Protein AF-A0A6L3NCR6-F1 (afdb_monomer_lite)

Sequence (55 aa):
PRTPVLVPGIVPKLGATPGRIERPAPALGADTDAVLESIGIDAATRDDWRSRGVI

Secondary structure (DSSP, 8-state):
-PPP---PPPSS--SSS-----SPPPPTTTTHHHHHHHTT--HHHHHHHHHTT--

Radius of gyration: 17.29 Å; chains: 1; bounding box: 39×30×40 Å

Structure (mmCIF, N/CA/C/O backbone):
data_AF-A0A6L3NCR6-F1
#
_entry.id   AF-A0A6L3NCR6-F1
#
loop_
_atom_site.group_PDB
_atom_site.id
_atom_site.type_symbol
_atom_site.label_atom_id
_atom_site.label_alt_id
_atom_site.label_comp_id
_atom_site.label_asym_id
_atom_site.label_entity_id
_atom_site.label_seq_id
_atom_site.pdbx_PDB_ins_code
_atom_site.Cartn_x
_atom_site.Cartn_y
_atom_site.Cartn_z
_atom_site.occupancy
_atom_site.B_iso_or_equiv
_atom_site.auth_seq_id
_atom_site.auth_comp_id
_atom_site.auth_asym_id
_atom_site.auth_atom_id
_atom_site.pdbx_PDB_model_num
ATOM 1 N N . PRO A 1 1 ? 3.013 20.925 0.742 1.00 57.97 1 PRO A N 1
ATOM 2 C CA . PRO A 1 1 ? 3.782 20.415 -0.421 1.00 57.97 1 PRO A CA 1
ATOM 3 C C . PRO A 1 1 ? 4.729 19.270 -0.012 1.00 57.97 1 PRO A C 1
ATOM 5 O O . PRO A 1 1 ? 5.479 19.431 0.944 1.00 57.97 1 PRO A O 1
ATOM 8 N N . ARG A 1 2 ? 4.669 18.104 -0.677 1.00 71.19 2 ARG A N 1
ATOM 9 C CA . ARG A 1 2 ? 5.641 17.018 -0.436 1.00 71.19 2 ARG A CA 1
ATOM 10 C C . ARG A 1 2 ? 7.012 17.444 -0.970 1.00 71.19 2 ARG A C 1
ATOM 12 O O . ARG A 1 2 ? 7.105 17.838 -2.130 1.00 71.19 2 ARG A O 1
ATOM 19 N N . THR A 1 3 ? 8.051 17.363 -0.142 1.00 81.50 3 THR A N 1
ATOM 20 C CA . THR A 1 3 ? 9.434 17.623 -0.564 1.00 81.50 3 THR A CA 1
ATOM 21 C C . THR A 1 3 ? 9.902 16.493 -1.489 1.00 81.50 3 THR A C 1
ATOM 23 O O . THR A 1 3 ? 9.791 15.329 -1.095 1.00 81.50 3 THR A O 1
ATOM 26 N N . PRO A 1 4 ? 10.394 16.782 -2.707 1.00 83.81 4 PRO A N 1
ATOM 27 C CA . PRO A 1 4 ? 10.938 15.752 -3.584 1.00 83.81 4 PRO A CA 1
ATOM 28 C C . PRO A 1 4 ? 12.190 15.127 -2.958 1.00 83.81 4 PRO A C 1
ATOM 30 O O . PRO A 1 4 ? 13.031 15.828 -2.397 1.00 83.81 4 PRO A O 1
ATOM 33 N N . VAL A 1 5 ? 12.304 13.802 -3.059 1.00 89.38 5 VAL A N 1
ATOM 34 C CA . VAL A 1 5 ? 13.444 13.031 -2.547 1.00 89.38 5 VAL A CA 1
ATOM 35 C C . VAL A 1 5 ? 14.228 12.422 -3.702 1.00 89.38 5 VAL A C 1
ATOM 37 O O . VAL A 1 5 ? 13.646 11.975 -4.691 1.00 89.38 5 VAL A O 1
ATOM 40 N N . LEU A 1 6 ? 15.553 12.395 -3.571 1.00 93.12 6 LEU A N 1
ATOM 41 C CA . LEU A 1 6 ? 16.427 11.656 -4.476 1.00 93.12 6 LEU A CA 1
ATOM 42 C C . LEU A 1 6 ? 16.577 10.231 -3.953 1.00 93.12 6 LEU A C 1
ATOM 44 O O . LEU A 1 6 ? 16.869 10.025 -2.776 1.00 93.12 6 LEU A O 1
ATOM 48 N N . VAL A 1 7 ? 16.388 9.253 -4.833 1.00 92.25 7 VAL A N 1
ATOM 49 C CA . VAL A 1 7 ? 16.544 7.832 -4.514 1.00 92.25 7 VAL A CA 1
ATOM 50 C C . VAL A 1 7 ? 17.438 7.163 -5.554 1.00 92.25 7 VAL A C 1
ATOM 52 O O . VAL A 1 7 ? 17.447 7.591 -6.714 1.00 92.25 7 VAL A O 1
ATOM 55 N N . PRO A 1 8 ? 18.195 6.118 -5.178 1.00 93.94 8 PRO A N 1
ATOM 56 C CA . PRO A 1 8 ? 18.926 5.318 -6.147 1.00 93.94 8 PRO A CA 1
ATOM 57 C C . PRO A 1 8 ? 17.995 4.745 -7.221 1.00 93.94 8 PRO A C 1
ATOM 59 O O . PRO A 1 8 ? 16.834 4.421 -6.965 1.00 93.94 8 PRO A O 1
ATOM 62 N N . GLY A 1 9 ? 18.516 4.594 -8.438 1.00 93.44 9 GLY A N 1
ATOM 63 C CA . GLY A 1 9 ? 17.776 3.943 -9.514 1.00 93.44 9 GLY A CA 1
ATOM 64 C C . GLY A 1 9 ? 17.594 2.441 -9.264 1.00 93.44 9 GLY A C 1
ATOM 65 O O . GLY A 1 9 ? 18.448 1.793 -8.669 1.00 93.44 9 GLY A O 1
ATOM 66 N N . ILE A 1 10 ? 16.507 1.869 -9.791 1.00 95.38 10 ILE A N 1
ATOM 67 C CA . ILE A 1 10 ? 16.203 0.429 -9.679 1.00 95.38 10 ILE A CA 1
ATOM 68 C C . ILE A 1 10 ? 17.255 -0.402 -10.424 1.00 95.38 10 ILE A C 1
ATOM 70 O O . ILE A 1 10 ? 17.500 -0.138 -11.602 1.00 95.38 10 ILE A O 1
ATOM 74 N N . VAL A 1 11 ? 17.856 -1.397 -9.768 1.00 96.56 11 VAL A N 1
ATOM 75 C CA . VAL A 1 11 ? 18.891 -2.278 -10.339 1.00 96.56 11 VAL A CA 1
ATOM 76 C C . VAL A 1 11 ? 18.648 -3.752 -9.968 1.00 96.56 11 VAL A C 1
ATOM 78 O O . VAL A 1 11 ? 18.120 -3.998 -8.884 1.00 96.56 11 VAL A O 1
ATOM 81 N N . PRO A 1 12 ? 19.029 -4.727 -10.829 1.00 94.94 12 PRO A N 1
ATOM 82 C CA . PRO A 1 12 ? 19.672 -4.575 -12.145 1.00 94.94 12 PRO A CA 1
ATOM 83 C C . PRO A 1 12 ? 18.727 -4.016 -13.226 1.00 94.94 12 PRO A C 1
ATOM 85 O O . PRO A 1 12 ? 17.511 -3.965 -13.052 1.00 94.94 12 PRO A O 1
ATOM 88 N N . LYS A 1 13 ? 19.288 -3.561 -14.354 1.00 96.19 13 LYS A N 1
ATOM 89 C CA . LYS A 1 13 ? 18.510 -3.034 -15.486 1.00 96.19 13 LYS A CA 1
ATOM 90 C C . LYS A 1 13 ? 18.121 -4.167 -16.430 1.00 96.19 13 LYS A C 1
ATOM 92 O O . LYS A 1 13 ? 18.975 -4.732 -17.105 1.00 96.19 13 LYS A O 1
ATOM 97 N N . LEU A 1 14 ? 16.831 -4.485 -16.471 1.00 97.56 14 LEU A N 1
ATOM 98 C CA . LEU A 1 14 ? 16.279 -5.476 -17.393 1.00 97.56 14 LEU A CA 1
ATOM 99 C C . LEU A 1 14 ? 15.984 -4.823 -18.747 1.00 97.56 14 LEU A C 1
ATOM 101 O O . LEU A 1 14 ? 15.455 -3.715 -18.784 1.00 97.56 14 LEU A O 1
ATOM 105 N N . GLY A 1 15 ? 16.305 -5.507 -19.848 1.00 97.56 15 GLY A N 1
ATOM 106 C CA . GLY A 1 15 ? 16.055 -4.995 -21.201 1.00 97.56 15 GLY A CA 1
ATOM 107 C C . GLY A 1 15 ? 14.575 -5.018 -21.596 1.00 97.56 15 GLY A C 1
ATOM 108 O O . GLY A 1 15 ? 14.059 -4.023 -22.092 1.00 97.56 15 GLY A O 1
ATOM 109 N N . ALA A 1 16 ? 13.882 -6.136 -21.348 1.00 97.88 16 ALA A N 1
ATOM 110 C CA . ALA A 1 16 ? 12.480 -6.313 -21.745 1.00 97.88 16 ALA A CA 1
ATOM 111 C C . ALA A 1 16 ? 11.4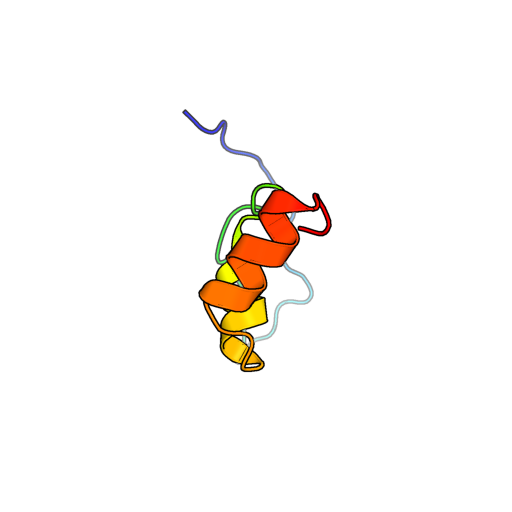80 -5.721 -20.736 1.00 97.88 16 ALA A C 1
ATOM 113 O O . ALA A 1 16 ? 10.452 -5.178 -21.129 1.00 97.88 16 ALA A O 1
ATOM 114 N N . THR A 1 17 ? 11.784 -5.799 -19.437 1.00 96.81 17 THR A N 1
ATOM 115 C CA . THR A 1 17 ? 10.894 -5.360 -18.348 1.00 96.81 17 THR A CA 1
ATOM 116 C C . THR A 1 17 ? 11.608 -4.433 -17.351 1.00 96.81 17 THR A C 1
ATOM 118 O O . THR A 1 17 ? 11.797 -4.796 -16.188 1.00 96.81 17 THR A O 1
ATOM 121 N N . PRO A 1 18 ? 12.050 -3.225 -17.763 1.00 96.81 18 PRO A N 1
ATOM 122 C CA . PRO A 1 18 ? 12.706 -2.296 -16.846 1.00 96.81 18 PRO A CA 1
ATOM 123 C C . PRO A 1 18 ? 11.793 -1.925 -15.667 1.00 96.81 18 PRO A C 1
ATOM 125 O O . PRO A 1 18 ? 10.673 -1.454 -15.871 1.00 96.81 18 PRO A O 1
ATOM 128 N N . GLY A 1 19 ? 12.281 -2.084 -14.434 1.00 95.88 19 GLY A N 1
ATOM 129 C CA . GLY A 1 19 ? 11.550 -1.660 -13.237 1.00 95.88 19 GLY A CA 1
ATOM 130 C C . GLY A 1 19 ? 11.363 -0.138 -13.164 1.00 95.88 19 GLY A C 1
ATOM 131 O O . GLY A 1 19 ? 12.192 0.628 -13.669 1.00 95.88 19 GLY A O 1
ATOM 132 N N . ARG A 1 20 ? 10.281 0.310 -12.513 1.00 94.56 20 ARG A N 1
ATOM 133 C CA . ARG A 1 20 ? 9.917 1.729 -12.350 1.00 94.56 20 ARG A CA 1
ATOM 134 C C . ARG A 1 20 ? 9.545 2.050 -10.904 1.00 94.56 20 ARG A C 1
ATOM 136 O O . ARG A 1 20 ? 9.043 1.197 -10.183 1.00 94.56 20 ARG A O 1
ATOM 143 N N . ILE A 1 21 ? 9.797 3.293 -10.495 1.00 92.44 21 ILE A N 1
ATOM 144 C CA . ILE A 1 21 ? 9.243 3.854 -9.260 1.00 92.44 21 IL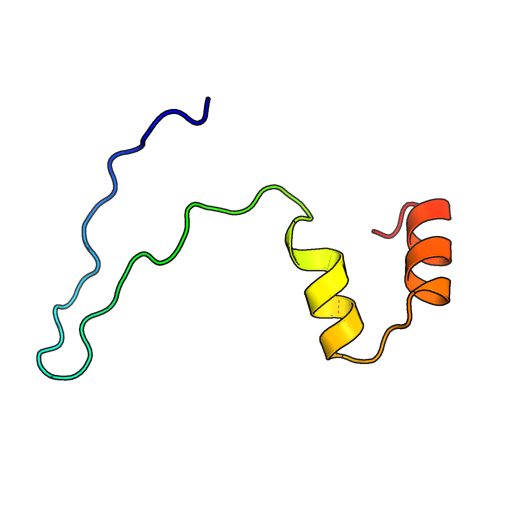E A CA 1
ATOM 145 C C . ILE A 1 21 ? 7.902 4.469 -9.647 1.00 92.44 21 ILE A C 1
ATOM 147 O O . ILE A 1 21 ? 7.875 5.493 -10.326 1.00 92.44 21 ILE A O 1
ATOM 151 N N . GLU A 1 22 ? 6.803 3.817 -9.280 1.00 92.75 22 GLU A N 1
ATOM 152 C CA . GLU A 1 22 ? 5.461 4.213 -9.732 1.00 92.75 22 GLU A CA 1
ATOM 153 C C . GLU A 1 22 ? 4.835 5.304 -8.865 1.00 92.75 22 GLU A C 1
ATOM 155 O O . GLU A 1 22 ? 4.136 6.185 -9.361 1.00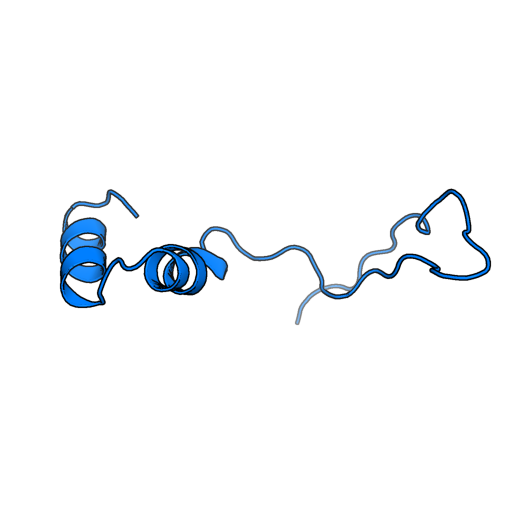 92.75 22 GLU A O 1
ATOM 160 N N . ARG A 1 23 ? 5.099 5.261 -7.558 1.00 91.19 23 ARG A N 1
ATOM 161 C CA . ARG A 1 23 ? 4.569 6.214 -6.586 1.00 91.19 23 ARG A CA 1
ATOM 162 C C . ARG A 1 23 ? 5.554 6.434 -5.436 1.00 91.19 23 ARG A C 1
ATOM 164 O O . ARG A 1 23 ? 6.370 5.553 -5.159 1.00 91.19 23 ARG A O 1
ATOM 171 N N . PRO A 1 24 ? 5.482 7.582 -4.741 1.00 90.50 24 PRO A N 1
ATOM 172 C CA . PRO A 1 24 ? 6.151 7.763 -3.457 1.00 90.50 24 PRO A CA 1
ATOM 173 C C . PRO A 1 24 ? 5.664 6.747 -2.420 1.00 90.50 24 PRO A C 1
ATOM 175 O O . PRO A 1 24 ? 4.591 6.158 -2.571 1.00 90.50 24 PRO A O 1
ATOM 178 N N . ALA A 1 25 ? 6.415 6.606 -1.326 1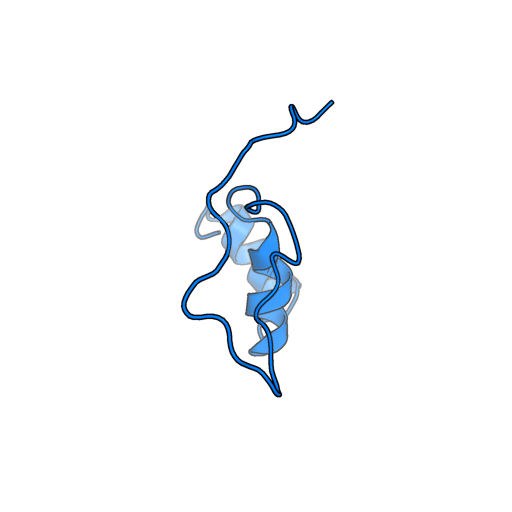.00 90.56 25 ALA A N 1
ATOM 179 C CA . ALA A 1 25 ? 5.968 5.812 -0.189 1.00 90.56 25 ALA A CA 1
ATOM 180 C C . ALA A 1 25 ? 4.586 6.298 0.311 1.00 90.56 25 ALA A C 1
ATOM 182 O O . ALA A 1 25 ? 4.379 7.515 0.443 1.00 90.56 25 ALA A O 1
ATOM 183 N N . PRO A 1 26 ? 3.636 5.381 0.567 1.00 93.44 26 PRO A N 1
ATOM 184 C CA . PRO A 1 26 ? 2.338 5.739 1.121 1.00 93.44 26 PRO A CA 1
ATOM 185 C C . PRO A 1 26 ? 2.460 6.278 2.550 1.00 93.44 26 PRO A C 1
ATOM 187 O O . PRO A 1 26 ? 3.435 6.022 3.255 1.00 93.44 26 PRO A O 1
ATOM 190 N N . ALA A 1 27 ? 1.436 7.015 2.985 1.00 94.94 27 ALA A N 1
ATOM 191 C CA . ALA A 1 27 ? 1.255 7.291 4.406 1.00 94.94 27 ALA A CA 1
ATOM 192 C C . ALA A 1 27 ? 0.848 6.003 5.143 1.00 94.94 27 ALA A C 1
ATOM 194 O O . ALA A 1 27 ? 0.325 5.069 4.530 1.00 94.94 27 ALA A O 1
ATOM 195 N N . LEU A 1 28 ? 1.052 5.970 6.462 1.00 96.31 28 LEU A N 1
ATOM 196 C CA . LEU A 1 28 ? 0.545 4.882 7.295 1.00 96.31 28 LEU A CA 1
ATOM 197 C C . LEU A 1 28 ? -0.973 4.742 7.093 1.00 96.31 28 LEU A C 1
ATOM 199 O O . LEU A 1 28 ? -1.699 5.729 7.177 1.00 96.31 28 LEU A O 1
ATOM 203 N N . GLY A 1 29 ? -1.425 3.527 6.785 1.00 97.00 29 GLY A N 1
ATOM 204 C CA . GLY A 1 29 ? -2.838 3.211 6.568 1.00 97.00 29 GLY A CA 1
ATOM 205 C C . GLY A 1 29 ? -3.432 3.643 5.220 1.00 97.00 29 GLY A C 1
ATOM 206 O O . GLY A 1 29 ? -4.615 3.414 4.993 1.00 97.00 29 GLY A O 1
ATOM 207 N N . ALA A 1 30 ? -2.651 4.228 4.300 1.00 97.62 30 ALA A N 1
ATOM 208 C CA . ALA A 1 30 ? -3.189 4.766 3.040 1.00 97.62 30 ALA A CA 1
ATOM 209 C C . ALA A 1 30 ? -3.884 3.720 2.147 1.00 97.62 30 ALA A C 1
ATOM 211 O O . ALA A 1 30 ? -4.787 4.072 1.395 1.00 97.62 30 ALA A O 1
ATOM 212 N N . ASP A 1 31 ? -3.466 2.455 2.239 1.00 97.69 31 ASP A N 1
ATOM 213 C CA . ASP A 1 31 ? -3.992 1.355 1.426 1.00 97.69 31 ASP A CA 1
ATOM 214 C C . ASP A 1 31 ? -4.903 0.399 2.246 1.00 97.69 31 ASP A C 1
ATOM 216 O O . ASP A 1 31 ? -5.370 -0.602 1.705 1.00 97.69 31 ASP A O 1
ATOM 220 N N . THR A 1 32 ? -5.184 0.686 3.534 1.00 98.31 32 THR A N 1
ATOM 221 C CA . THR A 1 32 ? -5.930 -0.217 4.445 1.00 98.31 32 THR A CA 1
ATOM 222 C C . THR A 1 32 ? -7.303 -0.595 3.893 1.00 98.31 32 THR A C 1
ATOM 224 O O . THR A 1 32 ? -7.632 -1.776 3.821 1.00 98.31 32 THR A O 1
ATOM 227 N N . ASP A 1 33 ? -8.092 0.392 3.462 1.00 98.19 33 ASP A N 1
ATOM 228 C CA . ASP A 1 33 ? -9.429 0.151 2.915 1.00 98.19 33 ASP A CA 1
ATOM 229 C C . ASP A 1 33 ? -9.402 -0.702 1.653 1.00 98.19 33 ASP A C 1
ATOM 231 O O . ASP A 1 33 ? -10.127 -1.689 1.561 1.00 98.19 33 ASP A O 1
ATOM 235 N N . ALA A 1 34 ? -8.541 -0.336 0.701 1.00 98.38 34 ALA A N 1
ATOM 236 C CA . ALA A 1 34 ? -8.443 -1.016 -0.583 1.00 98.38 34 ALA A CA 1
ATOM 237 C C . ALA A 1 34 ? -8.034 -2.486 -0.411 1.00 98.38 34 ALA A C 1
ATOM 239 O O . ALA A 1 34 ? -8.598 -3.365 -1.060 1.00 98.38 34 ALA A O 1
ATOM 240 N N . VAL A 1 35 ? -7.082 -2.767 0.487 1.00 98.19 35 VAL A N 1
ATOM 241 C CA . VAL A 1 35 ? -6.639 -4.138 0.775 1.00 98.19 35 VAL A CA 1
ATOM 242 C C . VAL A 1 35 ? -7.745 -4.944 1.448 1.00 98.19 35 VAL A C 1
ATOM 244 O O . VAL A 1 35 ? -8.032 -6.051 0.996 1.00 98.19 35 VAL A O 1
ATOM 247 N N . LEU A 1 36 ? -8.382 -4.407 2.490 1.00 98.56 36 LEU A N 1
ATOM 248 C CA . LEU A 1 36 ? -9.445 -5.107 3.217 1.00 98.56 36 LEU A CA 1
ATOM 249 C C . LEU A 1 36 ? -10.654 -5.397 2.319 1.00 98.56 36 LEU A C 1
ATOM 251 O O . LEU A 1 36 ? -11.191 -6.502 2.339 1.00 98.56 36 LEU A O 1
ATOM 255 N N . GLU A 1 37 ? -11.024 -4.448 1.465 1.00 98.56 37 GLU A N 1
ATOM 256 C CA . GLU A 1 37 ? -12.072 -4.644 0.467 1.00 98.56 37 GLU A CA 1
ATOM 257 C C . GLU A 1 37 ? -11.697 -5.715 -0.561 1.00 98.56 37 GLU A C 1
ATOM 259 O O . GLU A 1 37 ? -12.511 -6.584 -0.867 1.00 98.56 37 GLU A O 1
ATOM 264 N N . SER A 1 38 ? -10.445 -5.719 -1.039 1.00 98.62 38 SER A N 1
ATOM 265 C CA . SER A 1 38 ? -9.973 -6.700 -2.028 1.00 98.62 38 SER A CA 1
ATOM 266 C C . SER A 1 38 ? -10.059 -8.155 -1.554 1.00 98.62 38 SER A C 1
ATOM 268 O O . SER A 1 38 ? -10.128 -9.065 -2.378 1.00 98.62 38 SER A O 1
ATOM 270 N N . ILE A 1 39 ? -10.084 -8.375 -0.236 1.00 98.44 39 ILE A N 1
ATOM 271 C CA . ILE A 1 39 ? -10.206 -9.700 0.386 1.00 98.44 39 ILE A CA 1
ATOM 272 C C . ILE A 1 39 ? -11.613 -9.973 0.946 1.00 98.44 39 ILE A C 1
ATOM 274 O O . ILE A 1 39 ? -11.817 -10.978 1.622 1.00 98.44 39 ILE A O 1
ATOM 278 N N . GLY A 1 40 ? -12.586 -9.103 0.655 1.00 98.56 40 GLY A N 1
ATOM 279 C CA . GLY A 1 40 ? -13.999 -9.303 0.983 1.00 98.56 40 GLY A CA 1
ATOM 280 C C . GLY A 1 40 ? -14.449 -8.766 2.342 1.00 98.56 40 GLY A C 1
ATOM 281 O O . GLY A 1 40 ? -15.531 -9.132 2.796 1.00 98.56 40 GLY A O 1
ATOM 282 N N . ILE A 1 41 ? -13.666 -7.904 2.998 1.00 98.62 41 ILE A N 1
ATOM 283 C CA . ILE A 1 41 ? -14.110 -7.217 4.217 1.00 98.62 41 ILE A CA 1
ATOM 284 C C . ILE A 1 41 ? -14.911 -5.971 3.829 1.00 98.62 41 ILE A C 1
ATOM 286 O O . ILE A 1 41 ? -14.404 -5.033 3.207 1.00 98.62 41 ILE A O 1
ATOM 290 N N . ASP A 1 42 ? -16.187 -5.964 4.204 1.00 98.38 42 ASP A N 1
ATOM 291 C CA . ASP A 1 42 ? -17.114 -4.890 3.863 1.00 98.38 42 ASP A CA 1
ATOM 292 C C . ASP A 1 42 ? -16.858 -3.593 4.654 1.00 98.38 42 ASP A C 1
ATOM 294 O O . ASP A 1 42 ? -16.012 -3.513 5.547 1.00 98.38 42 ASP A O 1
ATOM 298 N N . ALA A 1 43 ? -17.559 -2.522 4.278 1.00 98.31 43 ALA A N 1
ATOM 299 C CA . ALA A 1 43 ? -17.426 -1.224 4.939 1.00 98.31 43 ALA A CA 1
ATOM 300 C C . ALA A 1 43 ? -17.898 -1.261 6.404 1.00 98.31 43 ALA A C 1
ATOM 302 O O . ALA A 1 43 ? -17.236 -0.695 7.268 1.00 98.31 43 ALA A O 1
ATOM 303 N N . ALA A 1 44 ? -18.988 -1.980 6.698 1.00 98.56 44 ALA A N 1
ATOM 304 C CA . ALA A 1 44 ? -19.553 -2.051 8.046 1.00 98.56 44 ALA A CA 1
ATOM 305 C C . ALA A 1 44 ? -18.579 -2.693 9.049 1.00 98.56 44 ALA A C 1
ATOM 307 O O . ALA A 1 44 ? -18.395 -2.188 10.155 1.00 98.56 44 ALA A O 1
ATOM 308 N N . THR A 1 45 ? -17.904 -3.769 8.644 1.00 98.62 45 THR A N 1
ATOM 309 C CA . THR A 1 45 ? -16.882 -4.444 9.451 1.00 98.62 45 THR A CA 1
ATOM 310 C C . THR A 1 45 ? -15.658 -3.553 9.654 1.00 98.62 45 THR A C 1
ATOM 312 O O . THR A 1 45 ? -15.127 -3.472 10.761 1.00 98.62 45 THR A O 1
ATOM 315 N N . ARG A 1 46 ? -15.217 -2.842 8.607 1.00 98.44 46 ARG A N 1
ATOM 316 C CA . ARG A 1 46 ? -14.102 -1.886 8.708 1.00 98.44 46 ARG A CA 1
ATOM 317 C C . ARG A 1 46 ? -14.410 -0.755 9.687 1.00 98.44 46 ARG A C 1
ATOM 319 O O . ARG A 1 46 ? -13.546 -0.383 10.477 1.00 98.44 46 ARG A O 1
ATOM 326 N N . ASP A 1 47 ? -15.633 -0.242 9.673 1.00 98.62 47 ASP A N 1
ATOM 327 C CA . ASP A 1 47 ? -16.055 0.818 10.587 1.00 98.62 47 ASP A CA 1
ATOM 328 C C . ASP A 1 47 ? -16.150 0.330 12.042 1.00 98.62 47 ASP A C 1
ATOM 330 O O . ASP A 1 47 ? -15.696 1.037 12.946 1.00 98.62 47 ASP A O 1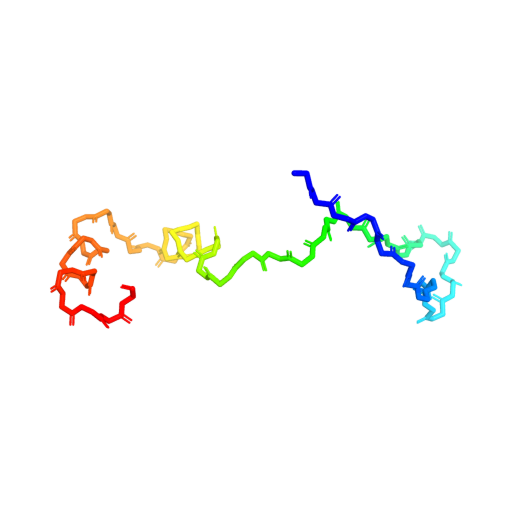
ATOM 334 N N . ASP A 1 48 ? -16.625 -0.902 12.280 1.00 98.75 48 ASP A N 1
ATOM 335 C CA . ASP A 1 48 ? -16.542 -1.544 13.604 1.00 98.75 48 ASP A CA 1
ATOM 336 C C . ASP A 1 48 ? -15.089 -1.609 14.095 1.00 98.75 48 ASP A C 1
ATOM 338 O O . ASP A 1 48 ? -14.774 -1.170 15.204 1.00 98.75 48 ASP A O 1
ATOM 342 N N . TRP A 1 49 ? -14.172 -2.089 13.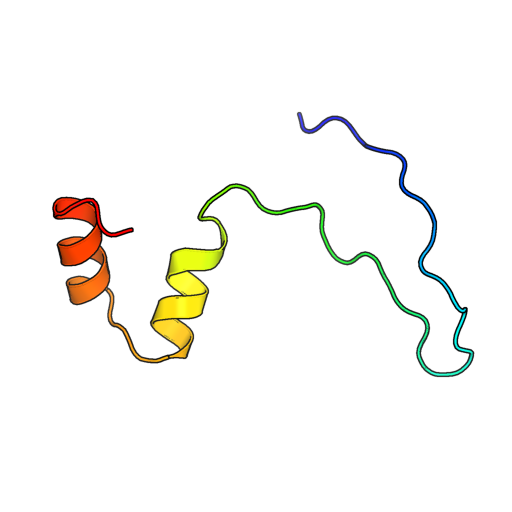255 1.00 98.56 49 TRP A N 1
ATOM 343 C CA . TRP A 1 49 ? -12.760 -2.221 13.614 1.00 98.56 49 TRP A CA 1
ATOM 344 C C . TRP A 1 49 ? -12.089 -0.877 13.904 1.00 98.56 49 TRP A C 1
ATOM 346 O O . TRP A 1 49 ? -11.336 -0.793 14.876 1.00 98.56 49 TRP A O 1
ATOM 356 N N . ARG A 1 50 ? -12.409 0.179 13.143 1.00 98.31 50 ARG A N 1
ATOM 357 C CA . ARG A 1 50 ? -11.964 1.553 13.437 1.00 98.31 50 ARG A CA 1
ATOM 358 C C . ARG A 1 50 ? -12.466 2.037 14.784 1.00 98.31 50 ARG A C 1
ATOM 360 O O . ARG A 1 50 ? -11.695 2.577 15.571 1.00 98.31 50 ARG A O 1
ATOM 367 N N . SER A 1 51 ? -13.749 1.817 15.077 1.00 98.62 51 SER A N 1
ATOM 368 C CA . SER A 1 51 ? -14.343 2.228 16.357 1.00 98.62 51 SER A CA 1
ATOM 369 C C . SER A 1 51 ? -13.662 1.556 17.557 1.00 98.62 51 SER A C 1
ATOM 371 O O . SER A 1 51 ? -13.590 2.129 18.644 1.00 98.62 51 SER A O 1
ATOM 373 N N . ARG A 1 52 ? -13.103 0.361 17.336 1.00 98.50 52 ARG A N 1
ATOM 374 C CA . ARG A 1 52 ? -12.368 -0.442 18.319 1.00 98.50 52 ARG A CA 1
ATOM 375 C C . ARG A 1 52 ? -10.855 -0.193 18.310 1.00 98.50 52 ARG A C 1
ATOM 377 O O . ARG A 1 52 ? -10.161 -0.763 19.149 1.00 98.50 52 ARG A O 1
ATOM 384 N N . GLY A 1 53 ? -10.340 0.615 17.379 1.00 97.81 53 GLY A N 1
ATOM 385 C CA . GLY A 1 53 ? -8.909 0.893 17.216 1.00 97.81 53 GLY A CA 1
ATOM 386 C C . GLY A 1 53 ? -8.080 -0.292 16.705 1.00 97.81 53 GLY A C 1
ATOM 387 O O . GLY A 1 53 ? -6.887 -0.365 16.985 1.00 97.81 53 GLY A O 1
ATOM 388 N N . VAL A 1 54 ? -8.705 -1.244 16.004 1.00 97.62 54 VAL A N 1
ATOM 389 C CA . VAL A 1 54 ? -8.018 -2.391 15.379 1.00 97.62 54 VAL A CA 1
ATOM 390 C C . VAL A 1 54 ? -7.316 -1.974 14.079 1.00 97.62 54 VAL A C 1
ATOM 392 O O . VAL A 1 54 ? -6.249 -2.507 13.772 1.00 97.62 54 VAL A O 1
ATOM 395 N N . ILE A 1 55 ? -7.905 -1.025 13.341 1.00 96.88 55 ILE A N 1
ATOM 396 C CA . ILE A 1 55 ? -7.363 -0.395 12.123 1.00 96.88 55 ILE A CA 1
ATOM 397 C C . ILE A 1 55 ? -7.528 1.123 12.161 1.00 96.88 55 ILE A C 1
ATOM 399 O O . ILE A 1 55 ? -8.401 1.599 12.922 1.00 96.88 55 ILE A O 1
#

Foldseek 3Di:
DDDDDDDDADDDADDPDGDDDPDDDDDVCRCVVVVCVVVPNDPVNVVVCVVVVVD

InterPro domains:
  IPR023606 CoA-transferase family III domain 1 superfamily [G3DSA:3.40.50.10540] (2-55)
  IPR023606 CoA-transferase family III domain 1 superfamily [SSF89796] (4-55)

Organism: NCBI:txid1503055

pLDDT: mean 94.76, std 6.98, range [57.97, 98.75]